Protein AF-W1YLV8-F1 (afdb_monomer_lite)

Structure (mmCIF, N/CA/C/O backbone):
data_AF-W1YLV8-F1
#
_entry.id   AF-W1YLV8-F1
#
loop_
_atom_site.group_PDB
_atom_site.id
_atom_site.type_symbol
_atom_site.label_atom_id
_atom_site.label_alt_id
_atom_site.label_comp_id
_atom_site.label_asym_id
_atom_site.label_entity_id
_atom_site.label_seq_id
_atom_site.pdbx_PDB_ins_code
_atom_site.Cartn_x
_atom_site.Cartn_y
_atom_site.Cartn_z
_atom_site.occupancy
_atom_site.B_iso_or_equiv
_atom_site.auth_seq_id
_atom_site.auth_comp_id
_atom_site.auth_asym_id
_atom_site.auth_atom_id
_atom_site.pdbx_PDB_model_num
ATOM 1 N N . ARG A 1 1 ? -8.444 -13.216 15.211 1.00 57.19 1 ARG A N 1
ATOM 2 C CA . ARG A 1 1 ? -8.439 -14.385 14.285 1.00 57.19 1 ARG A CA 1
ATOM 3 C C . ARG A 1 1 ? -7.384 -14.117 13.215 1.00 57.19 1 ARG A C 1
ATOM 5 O O . ARG A 1 1 ? -7.245 -12.961 12.841 1.00 57.19 1 ARG A O 1
ATOM 12 N N . GLN A 1 2 ? -6.604 -15.118 12.807 1.00 57.28 2 GLN A N 1
ATOM 13 C CA . GLN A 1 2 ? -5.539 -14.963 11.806 1.00 57.28 2 GLN A CA 1
ATOM 14 C C . GLN A 1 2 ? -6.038 -15.491 10.458 1.00 57.28 2 GLN A C 1
ATOM 16 O O . GLN A 1 2 ? -6.637 -16.564 10.426 1.00 57.28 2 GLN A O 1
ATOM 21 N N . PHE A 1 3 ? -5.811 -14.743 9.378 1.00 59.47 3 PHE A N 1
ATOM 22 C CA . PHE A 1 3 ? -6.181 -15.144 8.016 1.00 59.47 3 PHE A CA 1
ATOM 23 C C . PHE A 1 3 ? -4.907 -15.368 7.188 1.00 59.47 3 PHE A C 1
ATOM 25 O O . PHE A 1 3 ? -4.293 -14.391 6.757 1.00 59.47 3 PHE A O 1
ATOM 32 N N . PRO A 1 4 ? -4.460 -16.622 7.003 1.00 53.06 4 PRO A N 1
ATOM 33 C CA . PRO A 1 4 ? -3.383 -16.939 6.075 1.00 53.06 4 PRO A CA 1
ATOM 34 C C . PRO A 1 4 ? -3.945 -17.162 4.664 1.00 53.06 4 PRO A C 1
ATOM 36 O O . PRO A 1 4 ? -4.878 -17.941 4.479 1.00 53.06 4 PRO A O 1
ATOM 39 N N . SER A 1 5 ? -3.359 -16.507 3.662 1.00 55.66 5 SER A N 1
ATOM 40 C CA . SER A 1 5 ? -3.596 -16.816 2.245 1.00 55.66 5 SER A CA 1
ATOM 41 C C . SER A 1 5 ? -2.255 -17.025 1.538 1.00 55.66 5 SER A C 1
ATOM 43 O O . SER A 1 5 ? -1.302 -16.278 1.772 1.00 55.66 5 SER A O 1
ATOM 45 N N . ARG A 1 6 ? -2.161 -18.082 0.724 1.00 52.84 6 ARG A N 1
ATOM 46 C CA . ARG A 1 6 ? -0.981 -18.414 -0.081 1.00 52.84 6 ARG A CA 1
ATOM 47 C C . ARG A 1 6 ? -1.381 -18.299 -1.546 1.00 52.84 6 ARG A C 1
ATOM 49 O O . ARG A 1 6 ? -2.229 -19.057 -2.006 1.00 52.84 6 ARG A O 1
ATOM 56 N N . TRP A 1 7 ? -0.791 -17.333 -2.230 1.00 58.34 7 TRP A N 1
ATOM 57 C CA . TRP A 1 7 ? -0.948 -17.104 -3.666 1.00 58.34 7 TRP A CA 1
ATOM 58 C C . TRP A 1 7 ? 0.271 -17.722 -4.362 1.00 58.34 7 TRP A C 1
ATOM 60 O O . TRP A 1 7 ? 1.236 -18.077 -3.681 1.00 58.34 7 TRP A O 1
ATOM 70 N N . GLU A 1 8 ? 0.240 -17.948 -5.673 1.00 55.12 8 GLU A N 1
ATOM 71 C CA . GLU A 1 8 ? 1.366 -18.578 -6.378 1.00 55.12 8 GLU A CA 1
ATOM 72 C C . GLU A 1 8 ? 2.658 -17.767 -6.134 1.00 55.12 8 GLU A C 1
ATOM 74 O O . GLU A 1 8 ? 2.785 -16.639 -6.587 1.00 55.12 8 GLU A O 1
ATOM 79 N N . GLY A 1 9 ? 3.569 -18.289 -5.300 1.00 68.44 9 GLY A N 1
ATOM 80 C CA . GLY A 1 9 ? 4.825 -17.626 -4.911 1.00 68.44 9 GLY A CA 1
ATOM 81 C C . GLY A 1 9 ? 4.782 -16.683 -3.693 1.00 68.44 9 GLY A C 1
ATOM 82 O O . GLY A 1 9 ? 5.837 -16.435 -3.111 1.00 68.44 9 GLY A O 1
ATOM 83 N N . GLY A 1 10 ? 3.603 -16.237 -3.240 1.00 77.81 10 GLY A N 1
ATOM 84 C CA . GLY A 1 10 ? 3.459 -15.199 -2.205 1.00 77.81 10 GLY A CA 1
ATOM 85 C C . GLY A 1 10 ? 2.694 -15.616 -0.938 1.00 77.81 10 GLY A C 1
ATOM 86 O O . GLY A 1 10 ? 1.871 -16.536 -0.938 1.00 77.81 10 GLY A O 1
ATOM 87 N N . MET A 1 11 ? 2.941 -14.913 0.168 1.00 89.69 11 MET A N 1
ATOM 88 C CA . MET A 1 11 ? 2.276 -15.085 1.463 1.00 89.69 11 MET A CA 1
ATOM 89 C C . MET A 1 11 ? 1.739 -13.751 1.971 1.00 89.69 11 MET A C 1
ATOM 91 O O . MET A 1 11 ? 2.466 -12.762 2.034 1.00 89.69 11 MET A O 1
ATOM 95 N N . VAL A 1 12 ? 0.474 -13.754 2.393 1.00 90.56 12 VAL A N 1
ATOM 96 C CA . VAL A 1 12 ? -0.111 -12.666 3.179 1.00 90.56 12 VAL A CA 1
ATOM 97 C C . VAL A 1 12 ? -0.649 -13.249 4.475 1.00 90.56 12 VAL A C 1
ATOM 99 O O . VAL A 1 12 ? -1.471 -14.172 4.471 1.00 90.56 12 VAL A O 1
ATOM 102 N N . ARG A 1 13 ? -0.188 -12.694 5.594 1.00 92.56 13 ARG A N 1
ATOM 103 C CA . ARG A 1 13 ? -0.649 -13.031 6.938 1.00 92.56 13 ARG A CA 1
ATOM 104 C C . ARG A 1 13 ? -1.041 -11.753 7.647 1.00 92.56 13 ARG A C 1
ATOM 106 O O . ARG A 1 13 ? -0.262 -10.811 7.725 1.00 92.56 13 ARG A O 1
ATOM 113 N N . THR A 1 14 ? -2.239 -11.742 8.209 1.00 94.50 14 THR A N 1
ATOM 114 C CA . THR A 1 14 ? -2.672 -10.635 9.053 1.00 94.50 14 THR A CA 1
ATOM 115 C C . THR A 1 14 ? -3.453 -11.125 10.258 1.00 94.50 14 THR A C 1
ATOM 117 O O . THR A 1 14 ? -4.105 -12.177 10.238 1.00 94.50 14 THR A O 1
ATOM 120 N N . SER A 1 15 ? -3.360 -10.355 11.333 1.00 96.19 15 SER A N 1
ATOM 121 C CA . SER A 1 15 ? -4.130 -10.544 12.548 1.00 96.19 15 SER A CA 1
ATOM 122 C C . SER A 1 15 ? -4.552 -9.193 13.086 1.00 96.19 15 SER A C 1
ATOM 124 O O . SER A 1 15 ? -3.765 -8.250 13.067 1.00 96.19 15 SER A O 1
ATOM 126 N N . GLY A 1 16 ? -5.774 -9.112 13.589 1.00 95.38 16 GLY A N 1
ATOM 127 C CA . GLY A 1 16 ? -6.295 -7.875 14.130 1.00 95.38 16 GLY A CA 1
ATOM 128 C C . GLY A 1 16 ? -7.751 -7.991 14.527 1.00 95.38 16 GLY A C 1
ATOM 129 O O . GLY A 1 16 ? -8.328 -9.086 14.548 1.00 95.38 16 GLY A O 1
ATOM 130 N N . ASN A 1 17 ? -8.327 -6.832 14.817 1.00 96.00 17 ASN A N 1
ATOM 131 C CA . ASN A 1 17 ? -9.697 -6.671 15.258 1.00 96.00 17 ASN A CA 1
ATOM 132 C C . ASN A 1 17 ? -10.368 -5.531 14.493 1.00 96.00 17 ASN A C 1
ATOM 134 O O . ASN A 1 17 ? -9.753 -4.513 14.173 1.00 96.00 17 ASN A O 1
ATOM 138 N N . TRP A 1 18 ? -11.655 -5.721 14.228 1.00 96.69 18 TRP A N 1
ATOM 139 C CA . TRP A 1 18 ? -12.514 -4.715 13.628 1.00 96.69 18 TRP A CA 1
ATOM 140 C C . TRP A 1 18 ? -13.346 -4.039 14.715 1.00 96.69 18 TRP A C 1
ATOM 142 O O . TRP A 1 18 ? -14.189 -4.687 15.342 1.00 96.69 18 TRP A O 1
ATOM 152 N N . LEU A 1 19 ? -13.122 -2.744 14.926 1.00 96.25 19 LEU A N 1
ATOM 153 C CA . LEU A 1 19 ? -13.959 -1.916 15.782 1.00 96.25 19 LEU A CA 1
ATOM 154 C C . LEU A 1 19 ? -15.079 -1.332 14.924 1.00 96.25 19 LEU A C 1
ATOM 156 O O . LEU A 1 19 ? -14.857 -0.457 14.088 1.00 96.25 19 LEU A O 1
ATOM 160 N N . ARG A 1 20 ? -16.293 -1.864 15.106 1.00 93.75 20 ARG A N 1
ATOM 161 C CA . ARG A 1 20 ? -17.475 -1.385 14.372 1.00 93.75 20 ARG A CA 1
ATOM 162 C C . ARG A 1 20 ? -17.776 0.065 14.716 1.00 93.75 20 ARG A C 1
ATOM 164 O O . ARG A 1 20 ? -18.074 0.851 13.822 1.00 93.75 20 ARG A O 1
ATOM 171 N N . ASP A 1 21 ? -17.688 0.381 16.005 1.00 90.06 21 ASP A N 1
ATOM 172 C CA . ASP A 1 21 ? -17.776 1.748 16.483 1.00 90.06 21 ASP A CA 1
ATOM 173 C C . ASP A 1 21 ? -16.510 2.503 16.066 1.00 90.06 21 ASP A C 1
ATOM 175 O O . ASP A 1 21 ? -15.394 2.014 16.250 1.00 90.06 21 ASP A O 1
ATOM 179 N N . GLY A 1 22 ? -16.688 3.632 15.388 1.00 91.06 22 GLY A N 1
ATOM 180 C CA . GLY A 1 22 ? -15.591 4.382 14.774 1.00 91.06 22 GLY A CA 1
ATOM 181 C C . GLY A 1 22 ? -14.995 3.784 13.491 1.00 91.06 22 GLY A C 1
ATOM 182 O O . GLY A 1 22 ? -14.141 4.437 12.898 1.00 91.06 22 GLY A O 1
ATOM 183 N N . LYS A 1 23 ? -15.458 2.611 13.018 1.00 97.06 23 LYS A N 1
ATOM 184 C CA . LYS A 1 23 ? -15.042 1.983 11.745 1.00 97.06 23 LYS A CA 1
ATOM 185 C C . LYS A 1 23 ? -13.519 1.848 11.605 1.00 97.06 23 LYS A C 1
ATOM 187 O O . LYS A 1 23 ? -12.931 2.220 10.583 1.00 97.06 23 LYS A O 1
ATOM 192 N N . THR A 1 24 ? -12.889 1.299 12.636 1.00 97.69 24 THR A N 1
ATOM 193 C CA . THR A 1 24 ? -11.430 1.216 12.732 1.00 97.69 24 THR A CA 1
ATOM 194 C C . THR A 1 24 ? -10.954 -0.223 12.613 1.00 97.69 24 THR A C 1
ATOM 196 O O . THR A 1 24 ? -11.352 -1.097 13.388 1.00 97.69 24 THR A O 1
ATOM 199 N N . LEU A 1 25 ? -10.048 -0.468 11.668 1.00 97.50 25 LEU A N 1
ATOM 200 C CA . LEU A 1 25 ? -9.327 -1.728 11.551 1.00 97.50 25 LEU A CA 1
ATOM 201 C C . LEU A 1 25 ? -7.999 -1.606 12.298 1.00 97.50 25 LEU A C 1
ATOM 203 O O . LEU A 1 25 ? -7.134 -0.824 11.910 1.00 97.50 25 LEU A O 1
ATOM 207 N N . ILE A 1 26 ? -7.833 -2.383 13.367 1.00 97.56 26 ILE A N 1
ATOM 208 C CA . ILE A 1 26 ? -6.576 -2.451 14.117 1.00 97.56 26 ILE A CA 1
ATOM 209 C C . ILE A 1 26 ? -5.926 -3.789 13.816 1.00 97.56 26 ILE A C 1
ATOM 211 O O . ILE A 1 26 ? -6.425 -4.836 14.225 1.00 97.56 26 ILE A O 1
ATOM 215 N N . LEU A 1 27 ? -4.802 -3.753 13.116 1.00 97.81 27 LEU A N 1
ATOM 216 C CA . LEU A 1 27 ? -3.988 -4.915 12.815 1.00 97.81 27 LEU A CA 1
ATOM 217 C C . LEU A 1 27 ? -2.846 -5.007 13.829 1.00 97.81 27 LEU A C 1
ATOM 219 O O . LEU A 1 27 ? -2.005 -4.115 13.940 1.00 97.81 27 LEU A O 1
ATOM 223 N N . ASP A 1 28 ? -2.811 -6.103 14.580 1.00 97.44 28 ASP A N 1
ATOM 224 C CA . ASP A 1 28 ? -1.687 -6.422 15.461 1.00 97.44 28 ASP A CA 1
ATOM 225 C C . ASP A 1 28 ? -0.442 -6.802 14.645 1.00 97.44 28 ASP A C 1
ATOM 227 O O . ASP A 1 28 ? 0.685 -6.527 15.057 1.00 97.44 28 ASP A O 1
ATOM 231 N N . ASP A 1 29 ? -0.655 -7.409 13.475 1.00 96.19 29 ASP A N 1
ATOM 232 C CA . ASP A 1 29 ? 0.396 -7.846 12.562 1.00 96.19 29 ASP A CA 1
ATOM 233 C C . ASP A 1 29 ? -0.125 -7.868 11.118 1.00 96.19 29 ASP A C 1
ATOM 235 O O . ASP A 1 29 ? -1.248 -8.316 10.853 1.00 96.19 29 ASP A O 1
ATOM 239 N N . ALA A 1 30 ? 0.702 -7.400 10.188 1.00 96.50 30 ALA A N 1
ATOM 240 C CA . ALA A 1 30 ? 0.538 -7.602 8.756 1.00 96.50 30 ALA A CA 1
ATOM 241 C C . ALA A 1 30 ? 1.899 -7.950 8.148 1.00 96.50 30 ALA A C 1
ATOM 243 O O . ALA A 1 30 ? 2.842 -7.158 8.201 1.00 96.50 30 ALA A O 1
ATOM 244 N N . ALA A 1 31 ? 1.990 -9.148 7.584 1.00 96.19 31 ALA A N 1
ATOM 245 C CA . ALA A 1 31 ? 3.166 -9.668 6.917 1.00 96.19 31 ALA A CA 1
ATOM 246 C C . ALA A 1 31 ? 2.828 -9.996 5.464 1.00 96.19 31 ALA A C 1
ATOM 248 O O . ALA A 1 31 ? 1.863 -10.715 5.194 1.00 96.19 31 ALA A O 1
ATOM 249 N N . ILE A 1 32 ? 3.635 -9.474 4.550 1.00 94.69 32 ILE A N 1
ATOM 250 C CA . ILE A 1 32 ? 3.537 -9.708 3.113 1.00 94.69 32 ILE A CA 1
ATOM 251 C C . ILE A 1 32 ? 4.897 -10.217 2.642 1.00 94.69 32 ILE A C 1
ATOM 253 O O . ILE A 1 32 ? 5.932 -9.629 2.955 1.00 94.69 32 ILE A O 1
ATOM 257 N N . ALA A 1 33 ? 4.923 -11.324 1.916 1.00 94.81 33 ALA A N 1
ATOM 258 C CA . ALA A 1 33 ? 6.153 -11.871 1.367 1.00 94.81 33 ALA A CA 1
ATOM 259 C C . ALA A 1 33 ? 5.934 -12.366 -0.057 1.00 94.81 33 ALA A C 1
ATOM 261 O O . ALA A 1 33 ? 4.935 -13.035 -0.309 1.00 94.81 33 ALA A O 1
ATOM 262 N N . GLY A 1 34 ? 6.869 -1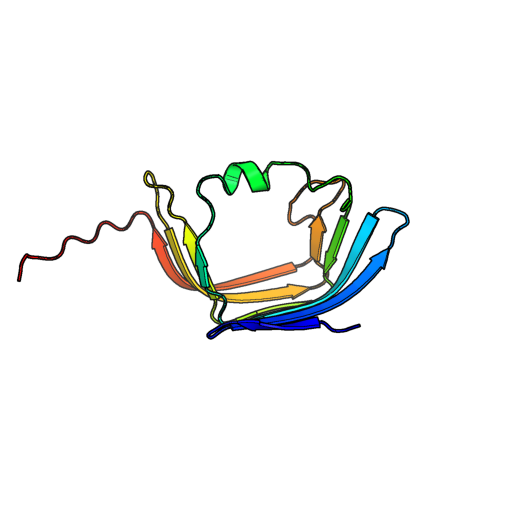2.077 -0.962 1.00 93.62 34 GLY A N 1
ATOM 263 C CA . GLY A 1 34 ? 6.804 -12.555 -2.345 1.00 93.62 34 GLY A CA 1
ATOM 264 C C . GLY A 1 34 ? 5.570 -12.062 -3.101 1.00 93.62 34 GLY A C 1
ATOM 265 O O . GLY A 1 34 ? 5.052 -12.779 -3.949 1.00 93.62 34 GLY A O 1
ATOM 266 N N . LEU A 1 35 ? 5.043 -10.884 -2.749 1.00 92.44 35 LEU A N 1
ATOM 267 C CA . LEU A 1 35 ? 3.948 -10.270 -3.490 1.00 92.44 35 LEU A CA 1
ATOM 268 C C . LEU A 1 35 ? 4.488 -9.688 -4.792 1.00 92.44 35 LEU A C 1
ATOM 270 O O . LEU A 1 35 ? 5.382 -8.846 -4.757 1.00 92.44 35 LEU A O 1
ATOM 274 N N . GLU A 1 36 ? 3.884 -10.068 -5.909 1.00 93.50 36 GLU A N 1
ATOM 275 C CA . GLU A 1 36 ? 4.030 -9.367 -7.179 1.00 93.50 36 GLU A CA 1
ATOM 276 C C . GLU A 1 36 ? 2.760 -8.558 -7.425 1.00 93.50 36 GLU A C 1
ATOM 278 O O . GLU A 1 36 ? 1.659 -9.108 -7.485 1.00 93.50 36 GLU A O 1
ATOM 283 N N . TYR A 1 37 ? 2.898 -7.237 -7.499 1.00 92.94 37 TYR A N 1
ATOM 284 C CA . TYR A 1 37 ? 1.765 -6.341 -7.658 1.00 92.94 37 TYR A CA 1
ATOM 285 C C . TYR A 1 37 ? 2.025 -5.299 -8.738 1.00 92.94 37 TYR A C 1
ATOM 287 O O . TYR A 1 37 ? 2.861 -4.405 -8.594 1.00 92.94 37 TYR A O 1
ATOM 295 N N . THR A 1 38 ? 1.256 -5.408 -9.815 1.00 95.06 38 THR A N 1
ATOM 296 C CA . THR A 1 38 ? 1.137 -4.367 -10.829 1.00 95.06 38 THR A CA 1
ATOM 297 C C . THR A 1 38 ? 0.046 -3.398 -10.403 1.00 95.06 38 THR A C 1
ATOM 299 O O . THR A 1 38 ? -1.116 -3.778 -10.255 1.00 95.06 38 THR A O 1
ATOM 302 N N . LEU A 1 39 ? 0.428 -2.144 -10.191 1.00 95.31 39 LEU A N 1
ATOM 303 C CA . LEU A 1 39 ? -0.490 -1.083 -9.821 1.00 95.31 39 LEU A CA 1
ATOM 304 C C . LEU A 1 39 ? -1.519 -0.867 -10.942 1.00 95.31 39 LEU A C 1
ATOM 306 O O . LEU A 1 39 ? -1.167 -0.895 -12.125 1.00 95.31 39 LEU A O 1
ATOM 310 N N . PRO A 1 40 ? -2.798 -0.635 -10.601 1.00 93.50 40 PRO A N 1
ATOM 311 C CA . PRO A 1 40 ? -3.781 -0.244 -11.598 1.00 93.50 40 PRO A CA 1
ATOM 312 C C . PRO A 1 40 ? -3.405 1.117 -12.191 1.00 93.50 40 PRO A C 1
ATOM 314 O O . PRO A 1 40 ? -2.857 1.973 -11.501 1.00 93.50 40 PRO A O 1
ATOM 317 N N . LYS A 1 41 ? -3.766 1.358 -13.455 1.00 91.56 41 LYS A N 1
ATOM 318 C CA . LYS A 1 41 ? -3.425 2.603 -14.169 1.00 91.56 41 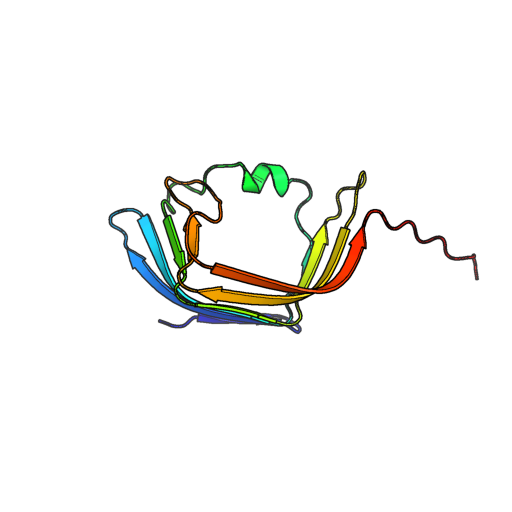LYS A CA 1
ATOM 319 C C . LYS A 1 41 ? -3.834 3.880 -13.415 1.00 91.56 41 LYS A C 1
ATOM 321 O O . LYS A 1 41 ? -3.177 4.902 -13.533 1.00 91.56 41 LYS A O 1
ATOM 326 N N . ASN A 1 42 ? -4.915 3.832 -12.640 1.00 92.31 42 ASN A N 1
ATOM 327 C CA . ASN A 1 42 ? -5.439 4.957 -11.864 1.00 92.31 42 ASN A CA 1
ATOM 328 C C . ASN A 1 42 ? -5.035 4.927 -10.378 1.00 92.31 42 ASN A C 1
ATOM 330 O O . ASN A 1 42 ? -5.701 5.563 -9.563 1.00 92.31 42 ASN A O 1
ATOM 334 N N . TRP A 1 43 ? -3.985 4.197 -9.986 1.00 92.56 43 TRP A N 1
ATOM 335 C CA . TRP A 1 43 ? -3.616 4.037 -8.573 1.00 92.56 43 TRP A CA 1
ATOM 336 C C . TRP A 1 43 ? -3.385 5.371 -7.850 1.00 92.56 43 TRP A C 1
ATOM 338 O O . TRP A 1 43 ? -3.762 5.496 -6.689 1.00 92.56 43 TRP A O 1
ATOM 348 N N . GLN A 1 44 ? -2.824 6.377 -8.532 1.00 92.38 44 GLN A N 1
ATOM 349 C CA . GLN A 1 44 ? -2.596 7.707 -7.957 1.00 92.38 44 GLN A CA 1
ATOM 350 C C . GLN A 1 44 ? -3.919 8.369 -7.564 1.00 92.38 44 GLN A C 1
ATOM 352 O O . GLN A 1 44 ? -4.042 8.931 -6.478 1.00 92.38 44 GLN A O 1
ATOM 357 N N . GLN A 1 45 ? -4.937 8.245 -8.420 1.00 92.88 45 GLN A N 1
ATOM 358 C CA . GLN A 1 45 ? -6.287 8.713 -8.123 1.00 92.88 45 GLN A CA 1
ATOM 359 C C . GLN A 1 45 ? -6.896 7.917 -6.964 1.00 92.88 45 GLN A C 1
ATOM 361 O O . GLN A 1 45 ? -7.383 8.521 -6.014 1.00 92.88 45 GLN A O 1
ATOM 366 N N . LEU A 1 46 ? -6.801 6.583 -6.994 1.00 92.56 46 LEU A N 1
ATOM 367 C CA . LEU A 1 46 ? -7.312 5.716 -5.922 1.00 92.56 46 LEU A CA 1
ATOM 368 C C . LEU A 1 46 ? -6.669 6.022 -4.560 1.00 92.56 46 LEU A C 1
ATOM 370 O O . LEU A 1 46 ? -7.320 5.886 -3.529 1.00 92.56 46 LEU A O 1
ATOM 374 N N . TRP A 1 47 ? -5.403 6.445 -4.545 1.00 91.19 47 TRP A N 1
ATOM 375 C CA . TRP A 1 47 ? -4.709 6.858 -3.326 1.00 91.19 47 TRP A CA 1
ATOM 376 C C . TRP A 1 47 ? -5.238 8.187 -2.764 1.00 91.19 47 TRP A C 1
ATOM 378 O O . TRP A 1 47 ? -5.233 8.391 -1.551 1.00 91.19 47 TRP A O 1
ATOM 388 N N . MET A 1 48 ? -5.700 9.092 -3.631 1.00 93.88 48 MET A N 1
ATOM 389 C CA . MET A 1 48 ? -6.301 10.374 -3.239 1.00 93.88 48 MET A CA 1
ATOM 390 C C . MET A 1 48 ? -7.787 10.260 -2.875 1.00 93.88 48 MET A C 1
ATOM 392 O O . MET A 1 48 ? -8.323 11.138 -2.197 1.00 93.88 48 MET A O 1
ATOM 396 N N . GLU A 1 49 ? -8.460 9.206 -3.331 1.00 95.06 49 GLU A N 1
ATOM 397 C CA . GLU A 1 49 ? -9.857 8.943 -3.006 1.00 95.06 49 GLU A CA 1
ATOM 398 C C . GLU A 1 49 ? -10.035 8.598 -1.524 1.00 95.06 49 GLU A C 1
ATOM 400 O O . GLU A 1 49 ? -9.186 7.980 -0.873 1.00 95.06 49 GLU A O 1
ATOM 405 N N . THR A 1 50 ? -11.182 8.998 -0.975 1.00 95.44 50 THR A N 1
ATOM 406 C CA . THR A 1 50 ? -11.549 8.600 0.380 1.00 95.44 50 THR A CA 1
ATOM 407 C C . THR A 1 50 ? -11.788 7.100 0.418 1.00 95.44 50 THR A C 1
ATOM 409 O O . THR A 1 50 ? -12.454 6.552 -0.465 1.00 95.44 50 THR A O 1
ATOM 412 N N . THR A 1 51 ? -11.314 6.437 1.467 1.00 95.19 51 THR A N 1
ATOM 413 C CA . THR A 1 51 ? -11.603 5.025 1.694 1.00 95.19 51 THR A CA 1
ATOM 414 C C . THR A 1 51 ? -13.112 4.782 1.715 1.00 95.19 51 THR A C 1
ATOM 416 O O . THR A 1 51 ? -13.892 5.673 2.075 1.00 95.19 51 THR A O 1
ATOM 419 N N . PRO A 1 52 ? -13.561 3.563 1.367 1.00 94.56 52 PRO A N 1
ATOM 420 C CA . PRO A 1 52 ? -14.974 3.231 1.413 1.00 94.56 52 PRO A CA 1
ATOM 421 C C . PRO A 1 52 ? -15.603 3.591 2.758 1.00 94.56 52 PRO A C 1
ATOM 423 O O . PRO A 1 52 ? -14.963 3.479 3.805 1.00 94.56 52 PRO A O 1
ATOM 426 N N . GLY A 1 53 ? -16.895 3.920 2.751 1.00 93.94 53 GLY A N 1
ATOM 427 C CA . GLY A 1 53 ? -17.610 4.357 3.952 1.00 93.94 53 GLY A CA 1
ATOM 428 C C . GLY A 1 53 ? -17.605 3.351 5.108 1.00 93.94 53 GLY A C 1
ATOM 429 O O . GLY A 1 53 ? -18.033 3.705 6.202 1.00 93.94 53 GLY A O 1
ATOM 430 N N . TRP A 1 54 ? -17.136 2.117 4.904 1.00 95.12 54 TRP A N 1
ATOM 431 C CA . TRP A 1 54 ? -16.925 1.141 5.966 1.00 95.12 54 TRP A CA 1
ATOM 432 C C . TRP A 1 54 ? -15.593 1.294 6.705 1.00 95.12 54 TRP A C 1
ATOM 434 O O . TRP A 1 54 ? -15.552 0.789 7.810 1.00 95.12 54 TRP A O 1
ATOM 444 N N . LEU A 1 55 ? -14.563 1.970 6.176 1.00 97.06 55 LEU A N 1
ATOM 445 C CA . LEU A 1 55 ? -13.225 2.103 6.780 1.00 97.06 55 LEU A CA 1
ATOM 446 C C . LEU A 1 55 ? -12.899 3.562 7.086 1.00 97.06 55 LEU A C 1
ATOM 448 O O . LEU A 1 55 ? -12.568 4.304 6.172 1.00 97.06 55 LEU A O 1
ATOM 452 N N . ASN A 1 56 ? -12.927 3.962 8.350 1.00 97.25 56 ASN A N 1
ATOM 453 C CA . ASN A 1 56 ? -12.551 5.314 8.765 1.00 97.25 56 ASN A CA 1
ATOM 454 C C . ASN A 1 56 ? -11.080 5.410 9.197 1.00 97.25 56 ASN A C 1
ATOM 456 O O . ASN A 1 56 ? -10.430 6.421 8.942 1.00 97.25 56 ASN A O 1
ATOM 460 N N . SER A 1 57 ? -10.544 4.360 9.831 1.00 97.62 57 SER A N 1
ATOM 461 C CA . SER A 1 57 ? -9.144 4.328 10.260 1.00 97.62 57 SER A CA 1
ATOM 462 C C . SER A 1 57 ? -8.519 2.938 10.151 1.00 97.62 57 SER A C 1
ATOM 464 O O . SER A 1 57 ? -9.188 1.917 10.323 1.00 97.62 57 SER A O 1
ATOM 466 N N . LEU A 1 58 ? -7.217 2.909 9.864 1.00 97.69 58 LEU A N 1
ATOM 467 C CA . LEU A 1 58 ? -6.393 1.707 9.788 1.00 97.69 58 LEU A CA 1
ATOM 468 C C . LEU A 1 58 ? -5.129 1.926 10.610 1.00 97.69 58 LEU A C 1
ATOM 470 O O . LEU A 1 58 ? -4.296 2.767 10.269 1.00 97.69 58 LEU A O 1
ATOM 474 N N . GLN A 1 59 ? -4.981 1.131 11.662 1.00 98.06 59 GLN A N 1
ATOM 475 C CA . GLN A 1 59 ? -3.810 1.126 12.527 1.00 98.06 59 GLN A CA 1
ATOM 476 C C . GLN A 1 59 ? -3.104 -0.219 12.422 1.00 98.06 59 GLN A C 1
ATOM 478 O O . GLN A 1 59 ? -3.748 -1.267 12.384 1.00 98.06 59 GLN A O 1
ATOM 483 N N . LEU A 1 60 ? -1.778 -0.194 12.398 1.00 97.62 60 LEU A N 1
ATOM 484 C CA . LEU A 1 60 ? -0.945 -1.370 12.225 1.00 97.62 60 LEU A CA 1
ATOM 485 C C . LEU A 1 60 ? 0.204 -1.345 13.230 1.00 97.62 60 LEU A C 1
ATOM 487 O O . LEU A 1 60 ? 1.135 -0.550 13.119 1.00 97.62 60 LEU A O 1
ATOM 491 N N . LYS A 1 61 ? 0.156 -2.241 14.216 1.00 97.81 61 LYS A N 1
ATOM 492 C CA . LYS A 1 61 ? 1.185 -2.308 15.263 1.00 97.81 61 LYS A CA 1
ATOM 493 C C . LYS A 1 61 ? 2.518 -2.798 14.713 1.00 97.81 61 LYS A C 1
ATOM 495 O O . LYS A 1 61 ? 3.558 -2.257 15.080 1.00 97.81 61 LYS A O 1
ATOM 500 N N . ARG A 1 62 ? 2.487 -3.798 13.829 1.00 97.81 62 ARG A N 1
ATOM 501 C CA . ARG A 1 62 ? 3.677 -4.386 13.209 1.00 97.81 62 ARG A CA 1
ATOM 502 C C . ARG A 1 62 ? 3.437 -4.688 11.742 1.00 97.81 62 ARG A C 1
ATOM 504 O O . ARG A 1 62 ? 2.530 -5.441 11.401 1.00 97.81 62 ARG A O 1
ATOM 511 N N . PHE A 1 63 ? 4.288 -4.131 10.898 1.00 97.44 63 PHE A N 1
ATOM 512 C CA . PHE A 1 63 ? 4.317 -4.383 9.468 1.00 97.44 63 PHE A CA 1
ATOM 513 C C . PHE A 1 63 ? 5.611 -5.092 9.092 1.00 97.44 63 PHE A C 1
ATOM 515 O O . PHE A 1 63 ? 6.687 -4.699 9.545 1.00 97.44 63 PHE A O 1
ATOM 522 N N . SER A 1 64 ? 5.513 -6.096 8.230 1.00 97.38 64 SER A N 1
ATOM 523 C CA . SER A 1 64 ? 6.668 -6.656 7.538 1.00 97.38 64 SER A CA 1
ATOM 524 C C . SER A 1 64 ? 6.334 -6.928 6.078 1.00 97.38 64 SER A C 1
ATOM 526 O O . SER A 1 64 ? 5.273 -7.451 5.746 1.00 97.38 64 SER A O 1
ATOM 528 N N . ALA A 1 65 ? 7.260 -6.568 5.211 1.00 96.75 65 ALA A N 1
ATOM 529 C CA . ALA A 1 65 ? 7.233 -6.816 3.788 1.00 96.75 65 ALA A CA 1
ATOM 530 C C . ALA A 1 65 ? 8.554 -7.491 3.429 1.00 96.75 65 ALA A C 1
ATOM 532 O O . ALA A 1 65 ? 9.602 -7.045 3.892 1.00 96.75 65 ALA A O 1
ATOM 533 N N . SER A 1 66 ? 8.525 -8.564 2.642 1.00 95.88 66 SER A N 1
ATOM 534 C CA . SER A 1 66 ? 9.762 -9.173 2.159 1.00 95.88 66 SER A CA 1
ATOM 535 C C . SER A 1 66 ? 9.705 -9.600 0.702 1.00 95.88 66 SER A C 1
ATOM 537 O O . SER A 1 66 ? 8.735 -10.218 0.267 1.00 95.88 66 SER A O 1
ATOM 539 N N . ARG A 1 67 ? 10.774 -9.308 -0.041 1.00 95.12 67 ARG A N 1
ATOM 540 C CA . ARG A 1 67 ? 10.987 -9.752 -1.425 1.00 95.12 67 ARG A CA 1
ATOM 541 C C . ARG A 1 67 ? 9.794 -9.478 -2.345 1.00 95.12 67 ARG A C 1
ATOM 543 O O . ARG A 1 67 ? 9.408 -10.344 -3.123 1.00 95.12 67 ARG A O 1
ATOM 550 N N . ASN A 1 68 ? 9.199 -8.296 -2.244 1.00 95.19 68 ASN A N 1
ATOM 551 C CA . ASN A 1 68 ? 8.051 -7.943 -3.077 1.00 95.19 68 ASN A CA 1
ATOM 552 C C . ASN A 1 68 ? 8.494 -7.285 -4.388 1.00 95.19 68 ASN A C 1
ATOM 554 O O . ASN A 1 68 ? 9.573 -6.699 -4.475 1.00 95.19 68 ASN A O 1
ATOM 558 N N . LEU A 1 69 ? 7.645 -7.368 -5.400 1.00 95.62 69 LEU A N 1
ATOM 559 C CA . LEU A 1 69 ? 7.783 -6.703 -6.683 1.00 95.62 69 LEU A CA 1
ATOM 560 C C . LEU A 1 69 ? 6.597 -5.755 -6.849 1.00 95.62 69 LEU A C 1
ATOM 562 O O . LEU A 1 69 ? 5.453 -6.203 -6.879 1.00 95.62 69 LEU A O 1
ATOM 566 N N . ILE A 1 70 ? 6.863 -4.454 -6.941 1.00 95.81 70 ILE A N 1
ATOM 567 C CA . ILE A 1 70 ? 5.835 -3.445 -7.225 1.00 95.81 70 ILE A CA 1
ATOM 568 C C . ILE A 1 70 ? 6.150 -2.821 -8.572 1.00 95.81 70 ILE A C 1
ATOM 570 O O . ILE A 1 70 ? 7.283 -2.395 -8.795 1.00 95.81 70 ILE A O 1
ATOM 574 N N . ILE A 1 71 ? 5.155 -2.778 -9.451 1.00 96.06 71 ILE A N 1
ATOM 575 C CA . ILE A 1 71 ? 5.290 -2.260 -10.811 1.00 96.06 71 ILE A CA 1
ATOM 576 C C . ILE A 1 71 ? 4.238 -1.179 -11.026 1.00 96.06 71 ILE A C 1
ATOM 578 O O . ILE A 1 71 ? 3.047 -1.437 -10.864 1.00 96.06 71 ILE A O 1
ATOM 582 N N . ASP A 1 72 ? 4.677 0.002 -11.433 1.00 95.19 72 ASP A N 1
ATOM 583 C CA . ASP A 1 72 ? 3.843 1.022 -12.054 1.00 95.19 72 ASP A CA 1
ATOM 584 C C . ASP A 1 72 ? 3.977 0.925 -13.573 1.00 95.19 72 ASP A C 1
ATOM 586 O O . ASP A 1 72 ? 5.075 0.807 -14.123 1.00 95.19 72 ASP A O 1
ATOM 590 N N . ILE A 1 73 ? 2.828 0.948 -14.233 1.00 91.31 73 ILE A N 1
ATOM 591 C CA . ILE A 1 73 ? 2.673 0.783 -15.676 1.00 91.31 73 ILE A CA 1
ATOM 592 C C . ILE A 1 73 ? 2.172 2.062 -16.350 1.00 91.31 73 ILE A C 1
ATOM 594 O O . ILE A 1 73 ? 1.686 1.991 -17.480 1.00 91.31 73 ILE A O 1
ATOM 598 N N . ASP A 1 74 ? 2.236 3.212 -15.671 1.00 90.50 74 ASP A N 1
ATOM 599 C CA . ASP A 1 74 ? 2.015 4.508 -16.305 1.00 90.50 74 ASP A CA 1
ATOM 600 C C . ASP A 1 74 ? 2.928 4.620 -17.542 1.00 90.50 74 ASP A C 1
ATOM 602 O O . ASP A 1 74 ? 4.154 4.547 -17.404 1.00 90.50 74 ASP A O 1
ATOM 606 N N . PRO A 1 75 ? 2.364 4.737 -18.760 1.00 87.00 75 PRO A N 1
ATOM 607 C CA . PRO A 1 75 ? 3.161 4.775 -19.978 1.00 87.00 75 PRO A CA 1
ATOM 608 C C . PRO A 1 75 ? 4.072 6.005 -20.062 1.00 87.00 75 PRO A C 1
ATOM 610 O O . PRO A 1 75 ? 5.072 5.944 -20.775 1.00 87.00 75 PRO A O 1
ATOM 613 N N . ASP A 1 76 ? 3.756 7.092 -19.353 1.00 91.25 76 ASP A N 1
ATOM 614 C CA . ASP A 1 76 ? 4.536 8.330 -19.402 1.00 91.25 76 ASP A CA 1
ATOM 615 C C . ASP A 1 76 ? 5.777 8.260 -18.496 1.00 91.25 76 ASP A C 1
ATOM 617 O O . ASP A 1 76 ? 6.792 8.909 -18.766 1.00 91.25 76 ASP A O 1
ATOM 621 N N . PHE A 1 77 ? 5.721 7.461 -17.423 1.00 91.00 77 PHE A N 1
ATOM 622 C CA . PHE A 1 77 ? 6.828 7.293 -16.478 1.00 91.00 77 PHE A CA 1
ATOM 623 C C . PHE A 1 77 ? 6.755 5.950 -15.718 1.00 91.00 77 PHE A C 1
ATOM 625 O O . PHE A 1 77 ? 6.488 5.925 -14.512 1.00 91.00 77 PHE A O 1
ATOM 632 N N . PRO A 1 78 ? 7.017 4.809 -16.382 1.00 92.56 78 PRO A N 1
ATOM 633 C CA . PRO A 1 78 ? 6.909 3.502 -15.741 1.00 92.56 78 PRO A CA 1
ATOM 634 C C . PRO A 1 78 ? 8.037 3.296 -14.731 1.00 92.56 78 PRO A C 1
ATOM 636 O O . PRO A 1 78 ? 9.182 3.697 -14.963 1.00 92.56 78 PRO A O 1
ATOM 639 N N . TRP A 1 79 ? 7.757 2.616 -13.624 1.00 95.62 79 TRP A N 1
ATOM 640 C CA . TRP A 1 79 ? 8.782 2.273 -12.640 1.00 95.62 79 TRP A CA 1
ATOM 641 C C . TRP A 1 79 ? 8.526 0.921 -11.986 1.00 95.62 79 TRP A C 1
ATOM 643 O O . TRP A 1 79 ? 7.407 0.422 -11.943 1.00 95.62 79 TRP A O 1
ATOM 653 N N . GLN A 1 80 ? 9.584 0.310 -11.464 1.00 96.38 80 GLN A N 1
ATOM 654 C CA . GLN A 1 80 ? 9.504 -0.968 -10.768 1.00 96.38 80 GLN A CA 1
ATOM 655 C C . GLN A 1 80 ? 10.453 -0.988 -9.574 1.00 96.38 80 GLN A C 1
ATOM 657 O O . GLN A 1 80 ? 11.615 -0.604 -9.692 1.00 96.38 80 GLN A O 1
ATOM 662 N N . LEU A 1 81 ? 9.981 -1.510 -8.443 1.00 96.88 81 LEU A N 1
ATOM 663 C CA . LEU A 1 81 ? 10.789 -1.829 -7.267 1.00 96.88 81 LEU A CA 1
ATOM 664 C C . LEU A 1 81 ? 10.867 -3.346 -7.118 1.00 96.88 81 LEU A C 1
ATOM 666 O O . LEU A 1 81 ? 9.842 -4.013 -7.009 1.00 96.88 81 LEU A O 1
ATOM 670 N N . THR A 1 82 ? 12.083 -3.889 -7.123 1.00 96.00 82 THR A N 1
ATOM 671 C CA . THR A 1 82 ? 12.332 -5.338 -7.088 1.00 96.00 82 THR A CA 1
ATOM 672 C C . THR A 1 82 ? 12.942 -5.747 -5.759 1.00 96.00 82 THR A C 1
ATOM 674 O O . THR A 1 82 ? 13.859 -5.088 -5.266 1.00 96.00 82 THR A O 1
ATOM 677 N N . ALA A 1 83 ? 12.457 -6.866 -5.216 1.00 95.62 83 ALA A N 1
ATOM 678 C CA . ALA A 1 83 ? 12.811 -7.355 -3.888 1.00 95.62 83 ALA A CA 1
ATOM 679 C C . ALA A 1 83 ? 12.688 -6.246 -2.829 1.00 95.62 83 ALA A C 1
ATOM 681 O O . ALA A 1 83 ? 13.630 -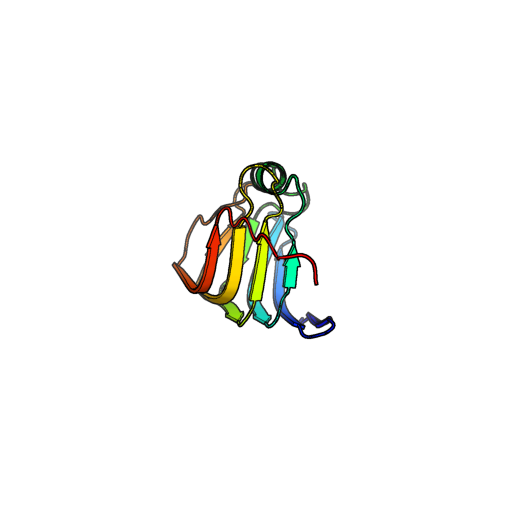5.945 -2.104 1.00 95.62 83 ALA A O 1
ATOM 682 N N . LEU A 1 84 ? 11.517 -5.609 -2.803 1.00 96.81 84 LEU A N 1
ATOM 683 C CA . LEU A 1 84 ? 11.146 -4.604 -1.823 1.00 96.81 84 LEU A CA 1
ATOM 684 C C . LEU A 1 84 ? 10.853 -5.280 -0.480 1.00 96.81 84 LEU A C 1
ATOM 686 O O . LEU A 1 84 ? 9.844 -5.979 -0.312 1.00 96.81 84 LEU A O 1
ATOM 690 N N . ASP A 1 85 ? 11.748 -5.038 0.464 1.00 97.25 85 ASP A N 1
ATOM 691 C CA . ASP A 1 85 ? 11.634 -5.366 1.872 1.00 97.25 85 ASP A CA 1
ATOM 692 C C . ASP A 1 85 ? 11.162 -4.137 2.661 1.00 97.25 85 ASP A C 1
ATOM 694 O O . ASP A 1 85 ? 11.400 -2.983 2.294 1.00 97.25 85 ASP A O 1
ATOM 698 N N . GLY A 1 86 ? 10.482 -4.376 3.775 1.00 96.50 86 GLY A N 1
ATOM 699 C CA . GLY A 1 86 ? 9.999 -3.304 4.623 1.00 96.50 86 GLY A CA 1
ATOM 700 C C . GLY A 1 86 ? 9.669 -3.755 6.032 1.00 96.50 86 GLY A C 1
ATOM 701 O O . GLY A 1 86 ? 9.239 -4.883 6.267 1.00 96.50 86 GLY A O 1
ATOM 702 N N . TYR A 1 87 ? 9.843 -2.846 6.979 1.00 97.38 87 TYR A N 1
ATOM 703 C CA . TYR A 1 87 ? 9.432 -3.030 8.362 1.00 97.38 87 TYR A CA 1
ATOM 704 C C . TYR A 1 87 ? 8.759 -1.765 8.864 1.00 97.38 87 TYR A C 1
ATOM 706 O O . TYR A 1 87 ? 9.226 -0.663 8.582 1.00 97.38 87 TYR A O 1
ATOM 714 N N . GLY A 1 88 ? 7.687 -1.912 9.632 1.00 97.25 88 GLY A N 1
ATOM 715 C CA . GLY A 1 88 ? 7.013 -0.777 10.244 1.00 97.25 88 GLY A CA 1
ATOM 716 C C . GLY A 1 88 ? 6.479 -1.080 11.631 1.00 97.25 88 GLY A C 1
ATOM 717 O O . GLY A 1 88 ? 6.132 -2.220 11.949 1.00 97.25 88 GLY A O 1
ATOM 718 N N . ALA A 1 89 ? 6.406 -0.040 12.453 1.00 97.81 89 ALA A N 1
ATOM 719 C CA . ALA A 1 89 ? 5.926 -0.111 13.822 1.00 97.81 89 ALA A CA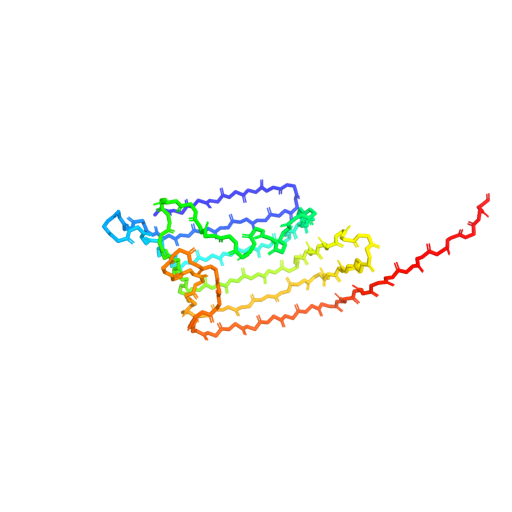 1
ATOM 720 C C . ALA A 1 89 ? 4.935 1.022 14.110 1.00 97.81 89 ALA A C 1
ATOM 722 O O . ALA A 1 89 ? 5.207 2.189 13.820 1.00 97.81 89 ALA A O 1
ATOM 723 N N . ASN A 1 90 ? 3.808 0.664 14.732 1.00 97.75 90 ASN A N 1
ATOM 724 C CA . ASN A 1 90 ? 2.768 1.587 15.205 1.00 97.75 90 ASN A CA 1
ATOM 725 C C . ASN A 1 90 ? 2.296 2.592 14.137 1.00 97.75 90 ASN A C 1
ATOM 727 O O . ASN A 1 90 ? 2.183 3.793 14.392 1.00 97.75 90 ASN A O 1
ATOM 731 N N . LEU A 1 91 ? 2.047 2.089 12.930 1.00 98.00 91 LEU A N 1
ATOM 732 C CA . LEU A 1 91 ? 1.619 2.881 11.787 1.00 98.00 91 LEU A CA 1
ATOM 733 C C . LEU A 1 91 ? 0.132 3.225 11.873 1.00 98.00 91 LEU A C 1
ATOM 735 O O . LEU A 1 91 ? -0.691 2.358 12.163 1.00 98.00 91 LEU A O 1
ATOM 739 N N . THR A 1 92 ? -0.211 4.461 11.519 1.00 98.06 92 THR A N 1
ATOM 740 C CA . THR A 1 92 ? -1.589 4.842 11.176 1.00 98.06 92 THR A CA 1
ATOM 741 C C . THR A 1 92 ? -1.636 5.158 9.689 1.00 98.06 92 THR A C 1
ATOM 743 O O . THR A 1 92 ? -1.044 6.143 9.247 1.00 98.06 92 THR A O 1
ATOM 746 N N . LEU A 1 93 ? -2.304 4.294 8.922 1.00 97.31 93 LEU A N 1
ATOM 747 C CA . LEU A 1 93 ? -2.325 4.345 7.456 1.00 97.31 93 LEU A CA 1
ATOM 748 C C . LEU A 1 93 ? -3.585 5.005 6.884 1.00 97.31 93 LEU A C 1
ATOM 750 O O . LEU A 1 93 ? -3.593 5.458 5.741 1.00 97.31 93 LEU A O 1
ATOM 754 N N . VAL A 1 94 ? -4.655 5.058 7.679 1.00 97.81 94 VAL A N 1
ATOM 755 C CA . VAL A 1 94 ? -5.896 5.755 7.331 1.00 97.81 94 VAL A CA 1
ATOM 756 C C . VAL A 1 94 ? -6.384 6.541 8.543 1.00 97.81 94 VAL A C 1
ATOM 758 O O . VAL A 1 94 ? -6.462 5.986 9.644 1.00 97.81 94 VAL A O 1
ATOM 761 N N . THR A 1 95 ? -6.743 7.802 8.313 1.00 96.88 95 THR A N 1
ATOM 762 C CA . THR A 1 95 ? -7.373 8.709 9.285 1.00 96.88 95 THR A CA 1
ATOM 763 C C . THR A 1 95 ? -8.452 9.506 8.564 1.00 96.88 95 THR A C 1
ATOM 765 O O . THR A 1 95 ? -8.192 10.012 7.475 1.00 96.88 95 THR A O 1
ATOM 768 N N . ASP A 1 96 ? -9.650 9.608 9.143 1.00 96.12 96 ASP A N 1
ATOM 769 C CA . ASP A 1 96 ? -10.798 10.332 8.574 1.00 96.12 96 ASP A CA 1
ATOM 770 C C . ASP A 1 96 ? -11.058 9.990 7.103 1.00 96.12 96 ASP A C 1
ATOM 772 O O . ASP A 1 96 ? -11.204 10.860 6.242 1.00 96.12 96 ASP A O 1
ATOM 776 N N . HIS A 1 97 ? -11.059 8.689 6.812 1.00 96.44 97 HIS A N 1
ATOM 777 C CA . HIS A 1 97 ? -11.200 8.133 5.469 1.00 96.44 97 HIS A CA 1
ATOM 778 C C . HIS A 1 97 ? -10.083 8.489 4.469 1.00 96.44 97 HIS A C 1
ATOM 780 O O . HIS A 1 97 ? -10.252 8.284 3.271 1.00 96.44 97 HIS A O 1
ATOM 786 N N . LYS A 1 98 ? -8.931 9.010 4.903 1.00 96.75 98 LYS A N 1
ATOM 787 C CA . LYS A 1 98 ? -7.830 9.404 4.008 1.00 96.75 98 LYS A CA 1
ATOM 788 C C . LYS A 1 98 ? -6.607 8.520 4.186 1.00 96.75 98 LYS A C 1
ATOM 790 O O . LYS A 1 98 ? -6.106 8.362 5.305 1.00 96.75 98 LYS A O 1
ATOM 795 N N . TRP A 1 99 ? -6.101 7.996 3.074 1.00 96.38 99 TRP A N 1
ATOM 796 C CA . TRP A 1 99 ? -4.819 7.298 3.024 1.00 96.38 99 TRP A CA 1
ATOM 797 C C . TRP A 1 99 ? -3.660 8.233 3.380 1.00 96.38 99 TRP A C 1
ATOM 799 O O . TRP A 1 99 ? -3.661 9.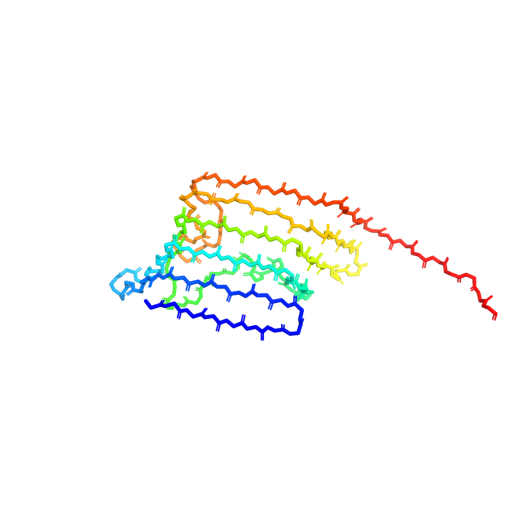413 3.033 1.00 96.38 99 TRP A O 1
ATOM 809 N N . GLY A 1 100 ? -2.657 7.703 4.073 1.00 94.25 100 GLY A N 1
ATOM 810 C CA . GLY A 1 100 ? -1.442 8.434 4.418 1.00 94.25 100 GLY A CA 1
ATOM 811 C C . GLY A 1 100 ? -0.524 7.623 5.323 1.00 94.25 100 GLY A C 1
ATOM 812 O O . GLY A 1 100 ? -0.807 6.478 5.646 1.00 94.25 100 GLY A O 1
ATOM 813 N N . VAL A 1 101 ? 0.581 8.224 5.758 1.00 93.88 101 VAL A N 1
ATOM 814 C CA . VAL A 1 101 ? 1.379 7.718 6.883 1.00 93.88 101 VAL A CA 1
ATOM 815 C C . VAL A 1 101 ? 1.308 8.780 7.970 1.00 93.88 101 VAL A C 1
ATOM 817 O O . VAL A 1 101 ? 2.112 9.705 8.010 1.00 93.88 101 VAL A O 1
ATOM 820 N N . TRP A 1 102 ? 0.269 8.694 8.798 1.00 96.69 102 TRP A N 1
ATOM 821 C CA . TRP A 1 102 ? -0.084 9.740 9.763 1.00 96.69 102 TRP A CA 1
ATOM 822 C C . TRP A 1 102 ? 0.742 9.667 11.051 1.00 96.69 102 TRP A C 1
ATOM 824 O O . TRP A 1 102 ? 0.934 10.671 11.730 1.00 96.69 102 TRP A O 1
ATOM 834 N N . SER A 1 103 ? 1.222 8.474 11.403 1.00 97.56 103 SER A N 1
ATOM 835 C CA . SER A 1 103 ? 2.059 8.236 12.579 1.00 97.56 103 SER A CA 1
ATOM 836 C C . SER A 1 103 ? 2.862 6.947 12.428 1.00 97.56 103 SER A C 1
ATOM 838 O O . SER A 1 103 ? 2.540 6.109 11.584 1.00 97.56 103 SER A O 1
ATOM 840 N N . GLY A 1 104 ? 3.840 6.758 13.315 1.00 96.88 104 GLY A N 1
ATOM 841 C CA . GLY A 1 104 ? 4.660 5.550 13.397 1.00 96.88 104 GLY A CA 1
ATOM 842 C C . GLY A 1 104 ? 5.977 5.678 12.644 1.00 96.88 104 GLY A C 1
ATOM 843 O O . GLY A 1 104 ? 6.396 6.770 12.266 1.00 96.88 104 GLY A O 1
ATOM 844 N N . SER A 1 105 ? 6.644 4.546 12.448 1.00 96.38 105 SER A N 1
ATOM 845 C CA . SER A 1 105 ? 7.871 4.472 11.659 1.00 96.38 105 SER A CA 1
ATOM 846 C C . SER A 1 105 ? 7.792 3.334 10.657 1.00 96.38 105 SER A C 1
ATOM 848 O O . SER A 1 105 ? 7.237 2.271 10.938 1.00 96.38 105 SER A O 1
ATOM 850 N N . ALA A 1 106 ? 8.359 3.567 9.478 1.00 95.50 106 ALA A N 1
ATOM 851 C CA . ALA A 1 106 ? 8.534 2.562 8.448 1.00 95.50 106 ALA A CA 1
ATOM 852 C C . ALA A 1 106 ? 9.926 2.706 7.835 1.00 95.50 106 ALA A C 1
ATOM 854 O O . ALA A 1 106 ? 10.420 3.814 7.635 1.00 95.50 106 ALA A O 1
ATOM 855 N N . ASN A 1 107 ? 10.547 1.575 7.538 1.00 96.62 107 ASN A N 1
ATOM 856 C CA . ASN A 1 107 ? 11.755 1.481 6.744 1.00 96.62 107 ASN A CA 1
ATOM 857 C C . ASN A 1 107 ? 11.442 0.614 5.527 1.00 96.62 107 ASN A C 1
ATOM 859 O O . ASN A 1 107 ? 10.804 -0.429 5.672 1.00 96.62 107 ASN A O 1
ATOM 863 N N . LEU A 1 108 ? 11.869 1.065 4.353 1.00 95.56 108 LEU A N 1
ATOM 864 C CA . LEU A 1 108 ? 11.716 0.357 3.091 1.00 95.56 108 LEU A CA 1
ATOM 865 C C . LEU A 1 108 ? 13.092 0.237 2.442 1.00 95.56 108 LEU A C 1
ATOM 867 O O . LEU A 1 108 ? 13.843 1.212 2.383 1.00 95.56 108 LEU A O 1
ATOM 871 N N . ASN A 1 109 ? 13.406 -0.949 1.938 1.00 96.81 109 ASN A N 1
ATOM 872 C CA . ASN A 1 109 ? 14.637 -1.231 1.221 1.00 96.81 109 ASN A CA 1
ATOM 873 C C . ASN A 1 109 ? 14.303 -2.030 -0.037 1.00 96.81 109 ASN A C 1
ATOM 875 O O . ASN A 1 109 ? 13.568 -3.006 0.036 1.00 96.81 109 ASN A O 1
ATOM 879 N N . ALA A 1 110 ? 14.828 -1.619 -1.184 1.00 96.38 110 ALA A N 1
ATOM 880 C CA . ALA A 1 110 ? 14.692 -2.371 -2.423 1.00 96.38 110 ALA A CA 1
ATOM 881 C C . ALA A 1 110 ? 16.080 -2.763 -2.922 1.00 96.38 110 ALA A C 1
ATOM 883 O O . ALA A 1 110 ? 16.991 -1.933 -2.931 1.00 96.38 110 ALA A O 1
ATOM 884 N N . ALA A 1 111 ? 16.225 -4.002 -3.390 1.00 96.62 111 ALA A N 1
ATOM 885 C CA . ALA A 1 111 ? 17.477 -4.449 -3.996 1.00 96.62 111 ALA A CA 1
ATOM 886 C C . ALA A 1 111 ? 17.738 -3.766 -5.347 1.00 96.62 111 ALA A C 1
ATOM 888 O O . ALA A 1 111 ? 18.888 -3.564 -5.732 1.00 96.62 111 ALA A O 1
ATOM 889 N N . ALA A 1 112 ? 16.673 -3.421 -6.075 1.00 96.06 112 ALA A N 1
ATOM 890 C CA . ALA A 1 112 ? 16.763 -2.680 -7.322 1.00 96.06 112 ALA A CA 1
ATOM 891 C C . ALA A 1 112 ? 15.517 -1.826 -7.559 1.00 96.06 112 ALA A C 1
ATOM 893 O O . ALA A 1 112 ? 14.407 -2.187 -7.159 1.00 96.06 112 ALA A O 1
ATOM 894 N N . ALA A 1 113 ? 15.715 -0.728 -8.280 1.00 95.38 113 ALA A N 1
ATOM 895 C CA . ALA A 1 113 ? 14.648 0.106 -8.799 1.00 95.38 113 ALA A CA 1
ATOM 896 C C . ALA A 1 113 ? 14.933 0.446 -10.266 1.00 95.38 113 ALA A C 1
ATOM 898 O O . ALA A 1 113 ? 16.073 0.757 -10.621 1.00 95.38 113 ALA A O 1
ATOM 899 N N . THR A 1 114 ? 13.916 0.388 -11.119 1.00 94.75 114 THR A N 1
ATOM 900 C CA . THR A 1 114 ? 13.974 0.922 -12.482 1.00 94.75 114 THR A CA 1
ATOM 901 C C . THR A 1 114 ? 12.981 2.066 -12.599 1.00 94.75 114 THR A C 1
ATOM 903 O O . THR A 1 114 ? 11.870 1.984 -12.085 1.00 94.75 114 THR A O 1
ATOM 906 N N . PHE A 1 115 ? 13.388 3.138 -13.270 1.00 93.94 115 PHE A N 1
ATOM 907 C CA . PHE A 1 115 ? 12.557 4.314 -13.507 1.00 93.94 115 PHE A CA 1
ATOM 908 C C . PHE A 1 115 ? 12.685 4.705 -14.971 1.00 93.94 115 PHE A C 1
ATOM 910 O O . PHE A 1 115 ? 13.803 4.808 -15.476 1.00 93.94 115 PHE A O 1
ATOM 917 N N . ASN A 1 116 ? 11.545 4.885 -15.633 1.00 89.81 116 ASN A N 1
ATOM 918 C CA . ASN A 1 116 ? 11.405 5.250 -17.037 1.00 89.81 116 ASN A CA 1
ATOM 919 C C . ASN A 1 116 ? 12.369 4.492 -17.969 1.00 89.81 116 ASN A C 1
ATOM 921 O O . ASN A 1 116 ? 13.087 5.071 -18.787 1.00 89.81 116 ASN A O 1
ATOM 925 N N . ARG A 1 117 ? 12.462 3.172 -17.776 1.00 81.12 117 ARG A N 1
ATOM 926 C CA . ARG A 1 117 ? 13.407 2.333 -18.513 1.00 81.12 117 ARG A CA 1
ATOM 927 C C . ARG A 1 117 ? 12.851 2.011 -19.896 1.00 81.12 117 ARG A C 1
ATOM 929 O O . ARG A 1 117 ? 11.802 1.387 -20.014 1.00 81.12 117 ARG A O 1
ATOM 936 N N . VAL A 1 118 ? 13.614 2.353 -20.929 1.00 74.31 118 VAL A N 1
ATOM 937 C CA . VAL A 1 118 ? 13.350 1.955 -22.315 1.00 74.31 118 VAL A CA 1
ATOM 938 C C . VAL A 1 118 ? 14.345 0.863 -22.699 1.00 74.31 118 VAL A C 1
ATOM 940 O O . VAL A 1 118 ? 15.532 1.132 -22.869 1.00 74.31 118 VAL A O 1
ATOM 943 N N . ASP A 1 119 ? 13.873 -0.377 -22.823 1.00 68.06 119 ASP A N 1
ATOM 944 C CA . ASP A 1 119 ? 14.687 -1.496 -23.306 1.00 68.06 119 ASP A CA 1
ATOM 945 C C . ASP A 1 119 ? 14.431 -1.745 -24.795 1.00 68.06 119 ASP A C 1
ATOM 947 O O . ASP A 1 119 ? 13.340 -2.150 -25.191 1.00 68.06 119 ASP A O 1
ATOM 951 N N . VAL A 1 120 ? 15.459 -1.567 -25.628 1.00 68.75 120 VAL A N 1
ATOM 952 C CA . VAL A 1 120 ? 15.436 -1.970 -27.042 1.00 68.75 120 VAL A CA 1
ATOM 953 C C . VAL A 1 120 ? 16.222 -3.267 -27.182 1.00 68.75 120 VAL A C 1
ATOM 955 O O . VAL A 1 120 ? 17.417 -3.319 -26.892 1.00 68.75 120 VAL A O 1
ATOM 958 N N . ARG A 1 121 ? 15.563 -4.336 -27.632 1.00 66.00 121 ARG A N 1
ATOM 959 C CA . ARG A 1 121 ? 16.229 -5.600 -27.969 1.00 66.00 121 ARG A CA 1
ATOM 960 C C . ARG A 1 121 ? 16.432 -5.665 -29.477 1.00 66.00 121 ARG A C 1
ATOM 962 O O . ARG A 1 121 ? 15.519 -5.347 -30.234 1.00 66.00 121 ARG A O 1
ATOM 969 N N . ARG A 1 122 ? 17.623 -6.077 -29.920 1.00 65.94 122 ARG A N 1
ATOM 970 C CA . ARG A 1 122 ? 17.863 -6.339 -31.346 1.00 65.94 122 ARG A CA 1
ATOM 971 C C . ARG A 1 122 ? 16.948 -7.479 -31.829 1.00 65.94 122 ARG A C 1
ATOM 973 O O . ARG A 1 122 ? 16.765 -8.431 -31.064 1.00 65.94 122 ARG A O 1
ATOM 980 N N . PRO A 1 123 ? 16.417 -7.418 -33.060 1.00 59.88 123 PRO A N 1
ATOM 981 C CA . PRO A 1 123 ? 15.772 -8.569 -33.680 1.00 59.88 123 PRO A CA 1
ATOM 982 C C . PRO A 1 123 ? 16.773 -9.732 -33.748 1.00 59.88 123 PRO A C 1
ATOM 984 O O . PRO A 1 123 ? 17.920 -9.523 -34.151 1.00 59.88 123 PRO A O 1
ATOM 987 N N . SER A 1 124 ? 16.365 -10.911 -33.276 1.00 65.62 124 SER A N 1
ATOM 988 C CA . SER A 1 124 ? 17.088 -12.178 -33.460 1.00 65.62 124 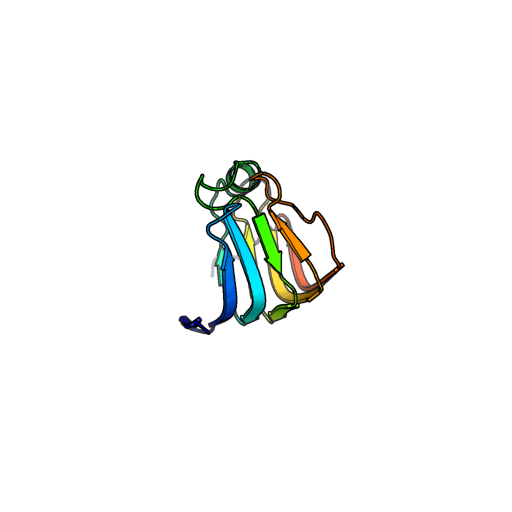SER A CA 1
ATOM 989 C C . SER A 1 124 ? 16.971 -12.685 -34.887 1.00 65.62 124 SER A C 1
ATOM 991 O O . SER A 1 124 ? 15.843 -12.574 -35.418 1.00 65.62 124 SER A O 1
#

pLDDT: mean 90.64, std 11.77, range [52.84, 98.06]

Organism: NCBI:txid408170

Sequence (124 aa):
RQFPSRWEGGMVRTSGNWLRDGKTLILDDAAIAGLEYTLPKNWQQLWMETTPGWLNSLQLKRFSASRNLIIDIDPDFPWQLTALDGYGANLTLVTDHKWGVWSGSANLNAAAATFNRVDVRRPS

Secondary structure (DSSP, 8-state):
-EEEEEETTEEEEEEEEEETGGGEEEEEEEEEES-EEEPPTTHHHHHHSPPPTT-SEEEEEEEEEEEEEEEE--TTS-EEEEEEEEEEEEEEEEETTEEEEEEEEEEEEEEEEEES--PPPPP-

Radius of gyration: 16.72 Å; chains: 1; bounding box: 36×29×50 Å

Foldseek 3Di:
DWDWDDDVQKTWIWDFDADQVQLETEIAEIEIERAEDEADQCNVVVQADFAPPNHAWYWYAKYWYFQYKYWYPNVVKTKIFGGKIKIWGGFIQHHRRHGDGPDTDMDIDGPDMDMRDDDDDDDD